Protein 2Z17 (pdb70)

Foldseek 3Di:
DPDDDWDKWKFFDDQPDDQFWAKDWDFDPDDDPDDGAIWMWTQGGHPPHRCVVRPHDGVKTFQDKPNRGQGPHDPVNVVVVVVVQRRMIITGTD

GO terms:
  GO:0005737 cytoplasm (C, IDA)
  GO:0005938 cell cortex (C, IDA)
  GO:0030155 regulation of cell adhesion (P, IDA)
  GO:0005515 protein binding (F, IPI)
  GO:0005829 cytosol (C, IDA)

B-factor: mean 44.01, std 14.39, range [18.72, 88.74]

Solvent-accessible surface area: 6214 Å² total; per-residue (Å²): 155,118,179,9,141,173,36,128,21,75,2,131,40,123,121,156,56,109,12,2,28,85,12,60,26,87,147,42,153,80,165,96,113,102,103,84,79,28,87,7,37,0,40,139,39,100,117,105,16,30,0,74,106,31,36,2,121,62,24,6,16,5,28,41,0,58,74,58,77,11,132,38,42,71,97,137,78,0,48,63,30,24,186,87,20,47,51,104,0,44,0,48,0,44

Structure (mmCIF, N/CA/C/O backbone):
data_2Z17
#
_entry.id   2Z17
#
_cell.length_a   65.917
_cell.length_b   65.917
_cell.length_c   81.090
_cell.angle_alpha   90.00
_cell.angle_beta   90.00
_cell.angle_gamma   120.00
#
_symmetry.space_group_name_H-M   'P 61 2 2'
#
loop_
_entity.id
_entity.type
_entity.pdbx_description
1 polymer 'Pleckstrin homology Sec7 and coiled-coil domains-binding protein'
2 water water
#
loop_
_atom_site.group_PDB
_atom_site.id
_atom_site.type_symbol
_atom_site.label_atom_id
_atom_site.label_alt_id
_atom_site.label_comp_id
_atom_site.label_asym_id
_atom_site.label_entity_id
_atom_site.label_seq_id
_atom_site.pdbx_PDB_ins_code
_atom_site.Cartn_x
_atom_site.Cartn_y
_atom_site.Cartn_z
_atom_site.occupancy
_atom_site.B_iso_or_equiv
_atom_site.auth_seq_id
_atom_site.auth_comp_id
_atom_site.auth_asym_id
_atom_site.auth_atom_id
_atom_site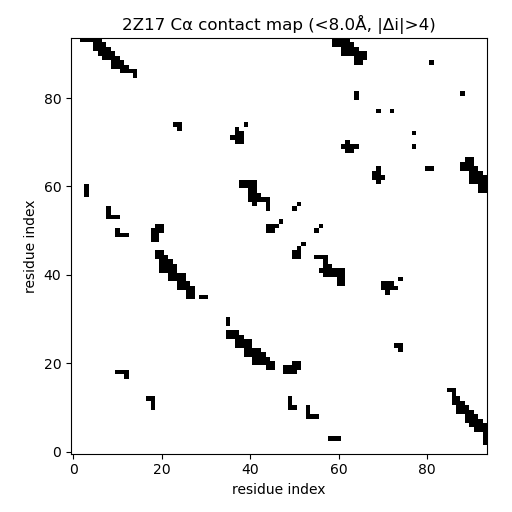.pdbx_PDB_model_num
ATOM 1 N N . PHE A 1 11 ? 19.178 -34.022 -1.674 1.00 84.63 11 PHE A N 1
ATOM 2 C CA . PHE A 1 11 ? 18.300 -33.041 -0.972 1.00 84.67 11 PHE A CA 1
ATOM 3 C C . PHE A 1 11 ? 16.942 -33.656 -0.639 1.00 85.51 11 PHE A C 1
ATOM 4 O O . PHE A 1 11 ? 16.537 -33.701 0.536 1.00 84.81 11 PHE A O 1
ATOM 12 N N . SER A 1 12 ? 16.251 -34.102 -1.694 1.00 85.90 12 SER A N 1
ATOM 13 C CA . SER A 1 12 ? 14.933 -34.741 -1.606 1.00 85.65 12 SER A CA 1
ATOM 14 C C . SER A 1 12 ? 14.243 -34.538 -0.250 1.00 85.05 12 SER A C 1
ATOM 15 O O . SER A 1 12 ? 14.250 -35.409 0.622 1.00 84.97 12 SER A O 1
ATOM 18 N N . TRP A 1 13 ? 13.645 -33.367 -0.089 1.00 84.49 13 TRP A N 1
ATOM 19 C CA . TRP A 1 13 ? 12.965 -33.020 1.143 1.00 83.10 13 TRP A CA 1
ATOM 20 C C . TRP A 1 13 ? 12.208 -31.672 0.989 1.00 81.67 13 TRP A C 1
ATOM 21 O O . TRP A 1 13 ? 12.341 -30.962 -0.018 1.00 80.19 13 TRP A O 1
ATOM 32 N N . SER A 1 14 ? 11.382 -31.380 1.992 1.00 79.84 14 SER A N 1
ATOM 33 C CA . SER A 1 14 ? 10.545 -30.195 2.129 1.00 76.79 14 SER A CA 1
ATOM 34 C C . SER A 1 14 ? 9.573 -29.966 0.988 1.00 74.76 14 SER A C 1
ATOM 35 O O . SER A 1 14 ? 9.944 -29.816 -0.177 1.00 74.03 14 SER A O 1
ATOM 38 N N . GLN A 1 15 ? 8.303 -29.970 1.371 1.00 72.45 15 GLN A N 1
ATOM 39 C CA . GLN A 1 15 ? 7.192 -29.794 0.462 1.00 70.24 15 GLN A CA 1
ATOM 40 C C . GLN A 1 15 ? 7.400 -28.608 -0.458 1.00 67.19 15 GLN A C 1
ATOM 41 O O . GLN A 1 15 ? 7.274 -27.467 -0.024 1.00 68.58 15 GLN A O 1
ATOM 47 N N . ARG A 1 16 ? 7.724 -28.871 -1.722 1.00 62.60 16 ARG A N 1
ATOM 48 C CA . ARG A 1 16 ? 7.927 -27.787 -2.680 1.00 58.74 16 ARG A CA 1
ATOM 49 C C . ARG A 1 16 ? 6.657 -26.959 -2.787 1.00 53.97 16 ARG A C 1
ATOM 50 O O . ARG A 1 16 ? 5.614 -27.460 -3.206 1.00 53.91 16 ARG A O 1
ATOM 58 N N . LYS A 1 17 ? 6.744 -25.695 -2.404 1.00 47.77 17 LYS A N 1
ATOM 59 C CA . LYS A 1 17 ? 5.591 -24.835 -2.470 1.00 43.59 17 LYS A CA 1
ATOM 60 C C . LYS A 1 17 ? 5.797 -23.533 -3.226 1.00 42.01 17 LYS A C 1
ATOM 61 O O . LYS A 1 17 ? 6.908 -23.017 -3.366 1.00 41.10 17 LYS A O 1
ATOM 67 N N . LEU A 1 18 ? 4.684 -23.007 -3.708 1.00 40.41 18 LEU A N 1
ATOM 68 C CA . LEU A 1 18 ? 4.650 -21.766 -4.450 1.00 38.88 18 LEU A CA 1
ATOM 69 C C . LEU A 1 18 ? 3.620 -20.944 -3.719 1.00 38.43 18 LEU A C 1
ATOM 70 O O . LEU A 1 18 ? 2.412 -21.081 -3.922 1.00 39.33 18 LEU A O 1
ATOM 75 N N . VAL A 1 19 ? 4.107 -20.079 -2.855 1.00 38.24 19 VAL A N 1
ATOM 76 C CA . VAL A 1 19 ? 3.229 -19.276 -2.049 1.00 37.93 19 VAL A CA 1
ATOM 77 C C . VAL A 1 19 ? 3.308 -17.773 -2.265 1.00 37.94 19 VAL A C 1
ATOM 78 O O . VAL A 1 19 ? 4.307 -17.262 -2.737 1.00 41.10 19 VAL A O 1
ATOM 82 N N . THR A 1 20 ? 2.236 -17.066 -1.936 1.00 37.71 20 THR A N 1
ATOM 83 C CA . THR A 1 20 ? 2.225 -15.625 -2.079 1.00 36.88 20 THR A CA 1
ATOM 84 C C . THR A 1 20 ? 1.655 -14.962 -0.863 1.00 36.69 20 THR A C 1
ATOM 85 O O . THR A 1 20 ? 0.485 -15.102 -0.589 1.00 39.02 20 THR A O 1
ATOM 89 N N . VAL A 1 21 ? 2.490 -14.222 -0.153 1.00 36.09 21 VAL A N 1
ATOM 90 C CA . VAL A 1 21 ? 2.103 -13.538 1.071 1.00 37.54 21 VAL A CA 1
ATOM 91 C C . VAL A 1 21 ? 1.878 -12.033 0.959 1.00 38.73 21 VAL A C 1
ATOM 92 O O . VAL A 1 21 ? 2.660 -11.323 0.321 1.00 40.91 21 VAL A O 1
ATOM 96 N N . GLU A 1 22 ? 0.826 -11.531 1.595 1.00 38.61 22 GLU A N 1
ATOM 97 C CA . GLU A 1 22 ? 0.602 -10.090 1.594 1.00 37.44 22 GLU A CA 1
ATOM 98 C C . GLU A 1 22 ? 0.512 -9.638 3.034 1.00 34.94 22 GLU A C 1
ATOM 99 O O . GLU A 1 22 ? 0.200 -10.432 3.913 1.00 35.55 22 GLU A O 1
ATOM 105 N N . LYS A 1 23 ? 0.818 -8.375 3.281 1.00 31.52 23 LYS A N 1
ATOM 106 C CA . LYS A 1 23 ? 0.799 -7.888 4.625 1.00 31.02 23 LYS A CA 1
ATOM 107 C C . LYS A 1 23 ? 0.425 -6.415 4.731 1.00 33.27 23 LYS A C 1
ATOM 108 O O . LYS A 1 23 ? 0.317 -5.697 3.731 1.00 32.95 23 LYS A O 1
ATOM 114 N N . GLN A 1 24 ? 0.226 -6.001 5.977 1.00 35.65 24 GLN A N 1
ATOM 115 C CA . GLN A 1 24 ? -0.116 -4.648 6.349 1.00 40.17 24 GLN A CA 1
ATOM 116 C C . GLN A 1 24 ? 1.133 -3.788 6.180 1.00 41.34 24 GLN A C 1
ATOM 117 O O . GLN A 1 24 ? 2.233 -4.206 6.490 1.00 42.05 24 GLN A O 1
ATOM 123 N N . ASP A 1 25 ? 0.951 -2.569 5.720 1.00 42.82 25 ASP A N 1
ATOM 124 C CA . ASP A 1 25 ? 2.067 -1.668 5.505 1.00 45.30 25 ASP A CA 1
ATOM 125 C C . ASP A 1 25 ? 3.097 -1.523 6.625 1.00 45.27 25 ASP A C 1
ATOM 126 O O . ASP A 1 25 ? 4.272 -1.313 6.353 1.00 46.33 25 ASP A O 1
ATOM 131 N N . ASN A 1 26 ? 2.688 -1.615 7.879 1.00 46.02 26 ASN A N 1
ATOM 132 C CA . ASN A 1 26 ? 3.677 -1.442 8.940 1.00 47.00 26 ASN A CA 1
ATOM 133 C C . ASN A 1 26 ? 3.993 -2.678 9.812 1.00 46.75 26 ASN A C 1
ATOM 134 O O . ASN A 1 26 ? 4.346 -2.545 10.991 1.00 47.36 26 ASN A O 1
ATOM 139 N N . GLU A 1 27 ? 3.856 -3.869 9.230 1.00 46.25 27 GLU A N 1
ATOM 140 C CA . GLU A 1 27 ? 4.161 -5.126 9.916 1.00 43.84 27 GLU A CA 1
ATOM 141 C C . GLU A 1 27 ? 5.151 -5.923 9.070 1.00 42.37 27 GLU A C 1
ATOM 142 O O . GLU A 1 27 ? 5.403 -5.586 7.912 1.00 41.17 27 GLU A O 1
ATOM 148 N N . THR A 1 28 ? 5.720 -6.969 9.650 1.00 40.64 28 THR A N 1
ATOM 149 C CA . THR A 1 28 ? 6.650 -7.803 8.899 1.00 40.56 28 THR A CA 1
ATOM 150 C C . THR A 1 28 ? 5.868 -9.020 8.359 1.00 39.59 28 THR A C 1
ATOM 151 O O . THR A 1 28 ? 4.783 -9.346 8.879 1.00 40.19 28 THR A O 1
ATOM 155 N N . PHE A 1 29 ? 6.381 -9.668 7.309 1.00 36.28 29 PHE A 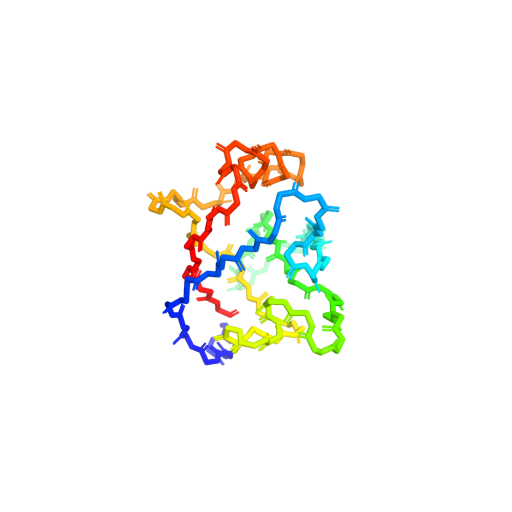N 1
ATOM 156 C CA . PHE A 1 29 ? 5.700 -10.844 6.762 1.00 34.26 29 PHE A CA 1
ATOM 157 C C . PHE A 1 29 ? 5.596 -11.918 7.818 1.00 34.14 29 PHE A C 1
ATOM 158 O O . PHE A 1 29 ? 4.750 -12.786 7.730 1.00 35.25 29 PHE A O 1
ATOM 166 N N . GLY A 1 30 ? 6.483 -11.870 8.800 1.00 33.03 30 GLY A N 1
ATOM 167 C CA . GLY A 1 30 ? 6.400 -12.805 9.894 1.00 34.50 30 GLY A CA 1
ATOM 168 C C . GLY A 1 30 ? 7.348 -13.965 9.980 1.00 35.70 30 GLY A C 1
ATOM 169 O O . GLY A 1 30 ? 7.096 -14.886 10.744 1.00 36.95 30 GLY A O 1
ATOM 170 N N . PHE A 1 31 ? 8.435 -13.928 9.226 1.00 37.11 31 PHE A N 1
ATOM 171 C CA . PHE A 1 31 ? 9.401 -15.015 9.234 1.00 37.18 31 PHE A CA 1
ATOM 172 C C . PHE A 1 31 ? 10.801 -14.480 9.338 1.00 39.11 31 PHE A C 1
ATOM 173 O O . PHE A 1 31 ? 11.028 -13.286 9.155 1.00 41.02 31 PHE A O 1
ATOM 181 N N . GLU A 1 32 ? 11.736 -15.379 9.616 1.00 38.51 32 GLU A N 1
ATOM 182 C CA . GLU A 1 32 ? 13.145 -15.037 9.755 1.00 37.00 32 GLU A CA 1
ATOM 183 C C . GLU A 1 32 ? 13.997 -15.923 8.833 1.00 35.43 32 GLU A C 1
ATOM 184 O O . GLU A 1 32 ? 13.769 -17.142 8.732 1.00 32.90 32 GLU A O 1
ATOM 190 N N . ILE A 1 33 ? 14.967 -15.331 8.147 1.00 32.81 33 ILE A N 1
ATOM 191 C CA . ILE A 1 33 ? 15.793 -16.170 7.320 1.00 34.05 33 ILE A CA 1
ATOM 192 C C . ILE A 1 33 ? 17.186 -16.373 7.860 1.00 34.60 33 ILE A C 1
ATOM 193 O O . ILE A 1 33 ? 17.571 -15.811 8.889 1.00 35.95 33 ILE A O 1
ATOM 198 N N . GLN A 1 34 ? 17.966 -17.163 7.137 1.00 34.18 34 GLN A N 1
ATOM 199 C CA . GLN A 1 34 ? 19.267 -17.509 7.623 1.00 30.81 34 GLN A CA 1
ATOM 200 C C . GLN A 1 34 ? 20.111 -18.095 6.529 1.00 29.84 34 GLN A C 1
ATOM 201 O O . GLN A 1 34 ? 19.769 -19.117 5.986 1.00 31.69 34 GLN A O 1
ATOM 207 N N . SER A 1 35 ? 21.216 -17.466 6.194 1.00 30.85 35 SER A N 1
ATOM 208 C CA . SER A 1 35 ? 22.080 -18.018 5.166 1.00 34.14 35 SER A CA 1
ATOM 209 C C . SER A 1 35 ? 23.018 -19.052 5.769 1.00 33.90 35 SER A C 1
ATOM 210 O O . SER A 1 35 ? 23.583 -18.821 6.825 1.00 33.91 35 SER A O 1
ATOM 213 N N . TYR A 1 36 ? 23.185 -20.194 5.107 1.00 34.76 36 TYR A N 1
ATOM 214 C CA . TYR A 1 36 ? 24.077 -21.217 5.644 1.00 35.76 36 TYR A CA 1
ATOM 215 C C . TYR A 1 36 ? 25.098 -21.634 4.657 1.00 36.10 36 TYR A C 1
ATOM 216 O O . TYR A 1 36 ? 24.746 -22.020 3.561 1.00 38.10 36 TYR A O 1
ATOM 225 N N . ARG A 1 37 ? 26.361 -21.578 5.064 1.00 36.69 37 ARG A N 1
ATOM 226 C CA . ARG A 1 37 ? 27.460 -21.980 4.207 1.00 37.03 37 ARG A CA 1
ATOM 227 C C . ARG A 1 37 ? 27.996 -23.349 4.593 1.00 37.18 37 ARG A C 1
ATOM 228 O O . ARG A 1 37 ? 28.162 -23.666 5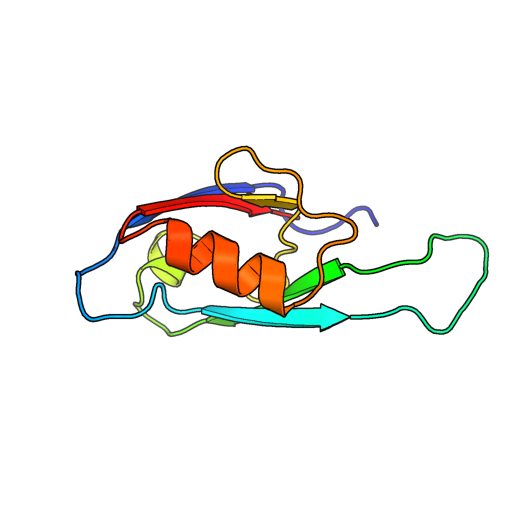.774 1.00 36.38 37 ARG A O 1
ATOM 236 N N . PRO A 1 38 ? 28.248 -24.191 3.588 1.00 37.21 38 PRO A N 1
ATOM 237 C CA . PRO A 1 38 ? 28.776 -25.543 3.760 1.00 37.97 38 PRO A CA 1
ATOM 238 C C . PRO A 1 38 ? 30.299 -25.561 3.892 1.00 39.61 38 PRO A C 1
ATOM 239 O O . PRO A 1 38 ? 30.998 -25.106 3.004 1.00 40.14 38 PRO A O 1
ATOM 243 N N . GLN A 1 39 ? 30.802 -26.098 4.997 1.00 42.33 39 GLN A N 1
ATOM 244 C CA . GLN A 1 39 ? 32.247 -26.194 5.253 1.00 44.57 39 GLN A CA 1
ATOM 245 C C . GLN A 1 39 ? 32.680 -27.585 4.855 1.00 43.84 39 GLN A C 1
ATOM 246 O O . GLN A 1 39 ? 33.269 -28.287 5.662 1.00 45.78 39 GLN A 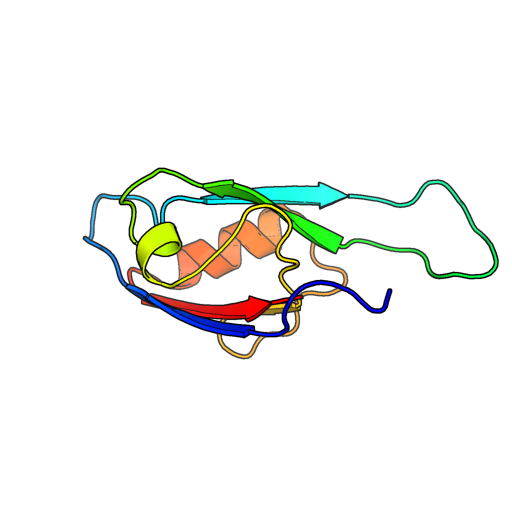O 1
ATOM 252 N N . ASN A 1 40 ? 32.418 -28.007 3.636 1.00 44.43 40 ASN A N 1
ATOM 253 C CA . ASN A 1 40 ? 32.743 -29.391 3.320 1.00 46.10 40 ASN A CA 1
ATOM 254 C C . ASN A 1 40 ? 32.517 -29.844 1.889 1.00 47.67 40 ASN A C 1
ATOM 255 O O . ASN A 1 40 ? 31.394 -30.078 1.447 1.00 47.65 40 ASN A O 1
ATOM 260 N N . GLN A 1 41 ? 33.615 -29.980 1.176 1.00 50.13 41 GLN A N 1
ATOM 261 C CA . GLN A 1 41 ? 33.605 -30.438 -0.189 1.00 52.40 41 GLN A CA 1
ATOM 262 C C . GLN A 1 41 ? 33.459 -31.947 -0.077 1.00 52.83 41 GLN A C 1
ATOM 263 O O . GLN A 1 41 ? 34.139 -32.576 0.741 1.00 53.19 41 GLN A O 1
ATOM 269 N N . ASN A 1 42 ? 32.546 -32.508 -0.868 1.00 52.95 42 ASN A N 1
ATOM 270 C CA . ASN A 1 42 ? 32.271 -33.941 -0.888 1.00 53.91 42 ASN A CA 1
ATOM 271 C C . ASN A 1 42 ? 31.198 -34.249 -1.931 1.00 55.01 42 ASN A C 1
ATOM 272 O O . ASN A 1 42 ? 30.862 -33.395 -2.753 1.00 55.02 42 ASN A O 1
ATOM 277 N N . ALA A 1 43 ? 30.671 -35.474 -1.876 1.00 56.03 43 ALA A N 1
ATOM 278 C CA . ALA A 1 43 ? 29.656 -35.998 -2.800 1.00 55.11 43 ALA A CA 1
ATOM 279 C C . ALA A 1 43 ? 28.408 -35.155 -3.058 1.00 55.44 43 ALA A C 1
ATOM 280 O O . ALA A 1 43 ? 27.645 -35.436 -3.974 1.00 54.69 43 ALA A O 1
ATOM 282 N N . CYS A 1 44 ? 28.199 -34.118 -2.265 1.00 57.03 44 CYS A N 1
ATOM 283 C CA . CYS A 1 44 ? 27.022 -33.287 -2.435 1.00 57.69 44 CYS A CA 1
ATOM 284 C C . CYS A 1 44 ? 27.286 -32.013 -3.201 1.00 59.31 44 CYS A C 1
ATOM 285 O O . CYS A 1 44 ? 27.770 -32.031 -4.338 1.00 60.39 44 CYS A O 1
ATOM 288 N N . SER A 1 45 ? 26.955 -30.892 -2.586 1.00 60.61 45 SER A N 1
ATOM 289 C CA . SER A 1 45 ? 27.173 -29.636 -3.259 1.00 61.42 45 SER A CA 1
ATOM 290 C C . SER A 1 45 ? 27.293 -28.457 -2.329 1.00 60.37 45 SER A C 1
ATOM 291 O O . SER A 1 45 ? 26.539 -28.300 -1.379 1.00 57.21 45 SER A O 1
ATOM 294 N N . SER A 1 46 ? 28.289 -27.646 -2.654 1.00 61.33 46 SER A N 1
ATOM 295 C CA . SER A 1 46 ? 28.686 -26.442 -1.950 1.00 61.83 46 SER A CA 1
ATOM 296 C C . SER A 1 46 ? 27.861 -25.184 -2.246 1.00 62.37 46 SER A C 1
ATOM 297 O O . SER A 1 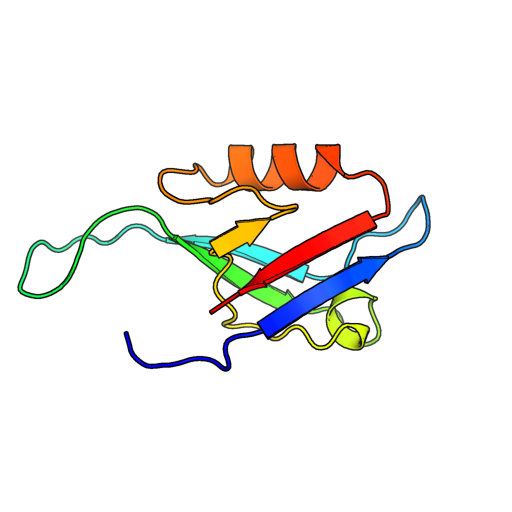46 ? 26.943 -25.192 -3.068 1.00 63.64 46 SER A O 1
ATOM 300 N N . GLU A 1 47 ? 28.213 -24.105 -1.550 1.00 63.26 47 GLU A N 1
ATOM 301 C CA .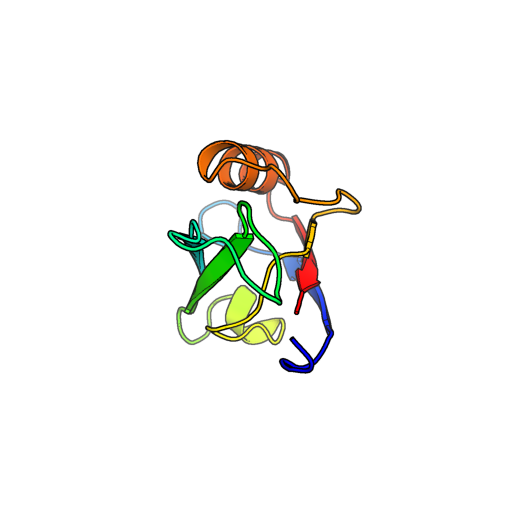 GLU A 1 47 ? 27.582 -22.779 -1.676 1.00 62.49 47 GLU A CA 1
ATOM 302 C C . GLU A 1 47 ? 26.271 -22.448 -0.920 1.00 60.72 47 GLU A C 1
ATOM 303 O O . GLU A 1 47 ? 25.472 -23.307 -0.504 1.00 59.68 47 GLU A O 1
ATOM 309 N N . MET A 1 48 ? 26.113 -21.140 -0.777 1.00 57.24 48 MET A N 1
ATOM 310 C CA . MET A 1 48 ? 25.017 -20.442 -0.143 1.00 54.06 48 MET A CA 1
ATOM 311 C C . MET A 1 48 ? 23.623 -21.020 -0.303 1.00 52.85 48 MET A C 1
ATOM 312 O O . MET A 1 48 ? 23.247 -21.512 -1.367 1.00 52.99 48 MET A O 1
ATOM 317 N N . PHE A 1 49 ? 22.857 -20.926 0.776 1.00 50.42 49 PHE A N 1
ATOM 318 C CA . PHE A 1 49 ? 21.460 -21.303 0.774 1.00 46.16 49 PHE A CA 1
ATOM 319 C C . PHE A 1 49 ? 20.801 -20.713 2.009 1.00 43.69 49 PHE A C 1
ATOM 320 O O . PHE A 1 49 ? 21.355 -20.740 3.101 1.00 44.96 49 PHE A O 1
ATOM 328 N N . THR A 1 50 ? 19.640 -20.113 1.796 1.00 40.22 50 THR A N 1
ATOM 329 C CA . THR A 1 50 ? 18.897 -19.453 2.843 1.00 37.43 50 THR A CA 1
ATOM 330 C C . THR A 1 50 ? 17.664 -20.211 3.268 1.00 37.34 50 THR A C 1
ATOM 331 O O . THR A 1 50 ? 16.930 -20.740 2.447 1.00 39.65 50 THR A O 1
ATOM 335 N N . LEU A 1 51 ? 17.421 -20.243 4.567 1.00 37.64 51 LEU A N 1
ATOM 336 C CA . LEU A 1 51 ? 16.262 -20.944 5.096 1.00 39.26 51 LEU A CA 1
ATOM 337 C C . LEU A 1 51 ? 15.436 -20.093 6.064 1.00 39.66 51 LEU A C 1
ATOM 338 O O . LEU A 1 51 ? 15.952 -19.201 6.719 1.00 38.14 51 LEU A O 1
ATOM 343 N N . ILE A 1 52 ? 14.143 -20.368 6.139 1.00 41.46 52 ILE A N 1
ATOM 344 C CA . ILE A 1 52 ? 13.288 -19.661 7.074 1.00 44.07 52 ILE A CA 1
ATOM 345 C C . ILE A 1 52 ? 13.688 -20.293 8.402 1.00 46.93 52 ILE A C 1
ATOM 346 O O . ILE A 1 52 ? 13.804 -21.515 8.483 1.00 47.73 52 ILE A O 1
ATOM 351 N N . CYS A 1 53 ? 13.945 -19.502 9.436 1.00 49.10 53 CYS A N 1
ATOM 352 C CA . CYS A 1 53 ? 14.323 -20.128 10.706 1.00 51.31 53 CYS A CA 1
ATOM 353 C C . CYS A 1 53 ? 13.274 -19.944 11.787 1.00 5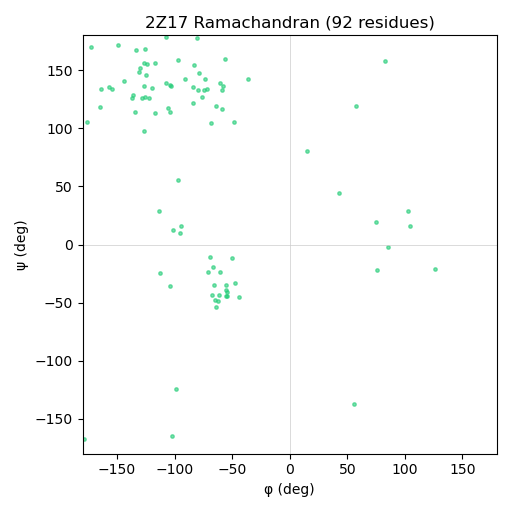2.11 53 CYS A C 1
ATOM 354 O O . CYS A 1 53 ? 13.181 -20.748 12.709 1.00 52.50 53 CYS A O 1
ATOM 357 N N . LYS A 1 54 ? 12.464 -18.901 11.660 1.00 52.24 54 LYS A N 1
ATOM 358 C CA . LYS A 1 54 ? 11.422 -18.648 12.642 1.00 52.14 54 LYS A CA 1
ATOM 359 C C . LYS A 1 54 ? 10.173 -18.096 11.967 1.00 51.32 54 LYS A C 1
ATOM 360 O O . LYS A 1 54 ? 10.257 -17.286 11.038 1.00 50.67 54 LYS A O 1
ATOM 366 N N . ILE A 1 55 ? 9.018 -18.546 12.447 1.00 49.27 55 ILE A N 1
ATOM 367 C CA . ILE A 1 55 ? 7.755 -18.097 11.928 1.00 47.87 55 ILE A CA 1
ATOM 368 C C . ILE A 1 55 ? 6.871 -17.623 13.056 1.00 47.48 55 ILE A C 1
ATOM 369 O O . ILE A 1 55 ? 6.663 -18.327 14.012 1.00 47.11 55 ILE A O 1
ATOM 374 N N . GLN A 1 56 ? 6.371 -16.404 12.936 1.00 48.96 56 GLN A N 1
ATOM 375 C CA . GLN A 1 56 ? 5.515 -15.816 13.940 1.00 51.51 56 GLN A CA 1
ATOM 376 C C . GLN A 1 56 ? 4.142 -16.433 13.811 1.00 53.42 56 GLN A C 1
ATOM 377 O O . GLN A 1 56 ? 3.573 -16.445 12.723 1.00 53.04 56 GLN A O 1
ATOM 383 N N . GLU A 1 57 ? 3.609 -16.963 14.910 1.00 56.15 57 GLU A N 1
ATOM 384 C CA . GLU A 1 57 ? 2.275 -17.568 14.865 1.00 58.06 57 GLU A CA 1
ATOM 385 C C . GLU A 1 57 ? 1.265 -16.509 14.451 1.00 57.40 57 GLU A C 1
ATOM 386 O O . GLU A 1 57 ? 1.360 -15.358 14.877 1.00 57.92 57 GLU A O 1
ATOM 392 N N . ASP A 1 58 ? 0.321 -16.897 13.599 1.00 56.44 58 ASP A N 1
ATOM 393 C CA . ASP A 1 58 ? -0.733 -15.994 13.123 1.00 55.90 58 ASP A CA 1
ATOM 394 C C . ASP A 1 58 ? -0.325 -14.965 12.059 1.00 54.64 58 ASP A C 1
ATOM 395 O O . ASP A 1 58 ? -1.167 -14.464 11.325 1.00 53.92 58 ASP A O 1
ATOM 400 N N . SER A 1 59 ? 0.969 -14.664 11.979 1.00 54.34 59 SER A N 1
ATOM 401 C CA . SER A 1 59 ? 1.526 -13.730 11.001 1.00 51.35 59 SER A CA 1
ATOM 402 C C . SER A 1 59 ? 1.175 -14.134 9.569 1.00 50.46 59 SER A C 1
ATOM 403 O O . SER A 1 59 ? 0.865 -15.301 9.295 1.00 50.99 59 SER A O 1
ATOM 406 N N . PRO A 1 60 ? 1.244 -13.181 8.624 1.00 49.39 60 PRO A N 1
ATOM 407 C CA . PRO A 1 60 ? 0.911 -13.546 7.242 1.00 49.45 60 PRO A CA 1
ATOM 408 C C . PRO A 1 60 ? 1.706 -14.743 6.666 1.00 49.43 60 PRO A C 1
ATOM 409 O O . PRO A 1 60 ? 1.121 -15.638 6.045 1.00 49.68 60 PRO A O 1
ATOM 413 N N . ALA A 1 61 ? 3.018 -14.781 6.882 1.00 48.34 61 ALA A N 1
ATOM 414 C CA . ALA A 1 61 ? 3.820 -15.904 6.405 1.00 47.99 61 ALA A CA 1
ATOM 415 C C . ALA A 1 61 ? 3.260 -17.213 6.927 1.00 48.20 61 ALA A C 1
ATOM 416 O O . ALA A 1 61 ? 3.252 -18.213 6.224 1.00 49.37 61 ALA A O 1
ATOM 418 N N . HIS A 1 62 ? 2.808 -17.220 8.175 1.00 50.44 62 HIS A N 1
ATOM 419 C CA . HIS A 1 62 ? 2.241 -18.439 8.732 1.00 52.21 62 HIS A CA 1
ATOM 420 C C . HIS A 1 62 ? 0.998 -18.756 7.931 1.00 52.92 62 HIS A C 1
ATOM 421 O O . HIS A 1 62 ? 0.849 -19.868 7.402 1.00 53.29 62 HIS A O 1
ATOM 428 N N . CYS A 1 63 ? 0.105 -17.772 7.842 1.00 50.76 63 CYS A N 1
ATOM 429 C CA . CYS A 1 63 ? -1.125 -17.961 7.093 1.00 50.34 63 CYS A CA 1
ATOM 430 C C . CYS A 1 63 ? -0.891 -18.396 5.635 1.00 48.49 63 CYS A C 1
ATOM 431 O O . CYS A 1 63 ? -1.656 -19.176 5.087 1.00 48.94 63 CYS A O 1
ATOM 434 N N . ALA A 1 64 ? 0.163 -17.912 5.001 1.00 45.37 64 ALA A N 1
ATOM 435 C CA . ALA A 1 64 ? 0.382 -18.304 3.628 1.00 44.40 64 ALA A CA 1
ATOM 436 C C . ALA A 1 64 ? 0.706 -19.789 3.533 1.00 44.37 64 ALA A C 1
ATOM 437 O O . ALA A 1 64 ? 0.579 -20.397 2.474 1.00 43.10 64 ALA A O 1
ATOM 439 N N . GLY A 1 65 ? 1.125 -20.373 4.645 1.00 43.56 65 GLY A N 1
ATOM 440 C CA . GLY A 1 65 ? 1.465 -21.774 4.625 1.00 43.71 65 GLY A CA 1
ATOM 441 C C . GLY A 1 65 ? 2.960 -21.981 4.605 1.00 45.20 65 GLY A C 1
ATOM 442 O O . GLY A 1 65 ? 3.447 -22.974 4.073 1.00 44.58 65 GLY A O 1
ATOM 443 N N . LEU A 1 66 ? 3.699 -21.039 5.181 1.00 46.67 66 LEU A N 1
ATOM 444 C CA . LEU A 1 66 ? 5.157 -21.147 5.227 1.00 47.66 66 LEU A CA 1
ATOM 445 C C . LEU A 1 66 ? 5.645 -21.840 6.490 1.00 48.29 66 LEU A C 1
ATOM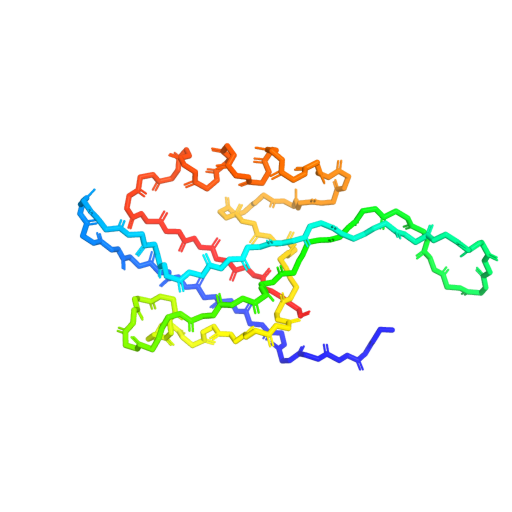 446 O O . LEU A 1 66 ? 5.105 -21.632 7.563 1.00 49.01 66 LEU A O 1
ATOM 451 N N . GLN A 1 67 ? 6.687 -22.645 6.389 1.00 48.97 67 GLN A N 1
ATOM 452 C CA . GLN A 1 67 ? 7.162 -23.306 7.593 1.00 49.71 67 GLN A CA 1
ATOM 453 C C . GLN A 1 67 ? 8.659 -23.184 7.819 1.00 48.01 67 GLN A C 1
ATOM 454 O O . GLN A 1 67 ? 9.427 -23.142 6.865 1.00 48.62 67 GLN A O 1
ATOM 460 N N . ALA A 1 68 ? 9.075 -23.154 9.083 1.00 45.75 68 ALA A N 1
ATOM 461 C CA . ALA A 1 68 ? 10.500 -23.053 9.409 1.00 43.42 68 ALA A CA 1
ATOM 462 C C . ALA A 1 68 ? 11.201 -24.304 8.910 1.00 41.63 68 ALA A C 1
ATOM 463 O O . ALA A 1 68 ? 10.888 -25.401 9.342 1.00 43.85 68 ALA A O 1
ATOM 465 N N . GLY A 1 69 ? 12.153 -24.120 8.006 1.00 39.03 69 GLY A N 1
ATOM 466 C CA . GLY A 1 69 ? 12.856 -25.224 7.412 1.00 36.94 69 GLY A CA 1
ATOM 467 C C . GLY A 1 69 ? 12.736 -25.049 5.912 1.00 40.10 69 GLY A C 1
ATOM 468 O O . GLY A 1 69 ? 13.533 -25.602 5.137 1.00 38.90 69 GLY A O 1
ATOM 469 N N . ASP A 1 70 ? 11.729 -24.271 5.495 1.00 41.13 70 ASP A N 1
ATOM 470 C CA . ASP A 1 70 ? 11.486 -24.001 4.078 1.00 41.34 70 ASP A CA 1
ATOM 471 C C . ASP A 1 70 ? 12.723 -23.358 3.454 1.00 40.93 70 ASP A C 1
ATOM 472 O O . ASP A 1 70 ? 13.312 -22.457 4.058 1.00 40.92 70 ASP A O 1
ATOM 477 N N . VAL A 1 71 ? 13.116 -23.802 2.256 1.00 38.79 71 VAL A N 1
ATOM 478 C CA . VAL A 1 71 ? 14.278 -23.213 1.607 1.00 39.75 71 VAL A CA 1
ATOM 479 C C . VAL A 1 71 ? 13.918 -22.296 0.451 1.00 39.73 71 VAL A C 1
ATOM 480 O O . VAL A 1 71 ? 13.363 -22.725 -0.551 1.00 41.50 71 VAL A O 1
ATOM 484 N N . LEU A 1 72 ? 14.274 -21.029 0.596 1.00 37.84 72 LEU A N 1
ATOM 485 C CA . LEU A 1 72 ? 13.995 -20.009 -0.405 1.00 35.81 72 LEU A CA 1
ATOM 486 C C . LEU A 1 72 ? 14.772 -20.150 -1.719 1.00 34.42 72 LEU A C 1
ATOM 487 O O . LEU A 1 72 ? 15.944 -19.816 -1.778 1.00 35.65 72 LEU A O 1
ATOM 492 N N . ALA A 1 73 ? 14.107 -20.618 -2.771 1.00 32.37 73 ALA A N 1
ATOM 493 C CA . ALA A 1 73 ? 14.744 -20.785 -4.084 1.00 32.22 73 ALA A CA 1
ATOM 494 C C . ALA A 1 73 ? 14.343 -19.684 -5.063 1.00 31.42 73 ALA A C 1
ATOM 495 O O . ALA A 1 73 ? 15.127 -19.242 -5.891 1.00 31.80 73 ALA A O 1
ATOM 497 N N . ASN A 1 74 ? 13.103 -19.238 -4.972 1.00 31.27 74 ASN A N 1
ATOM 498 C CA . ASN A 1 74 ? 12.660 -18.186 -5.854 1.00 27.84 74 ASN A CA 1
ATOM 499 C C . ASN A 1 74 ? 11.862 -17.126 -5.179 1.00 25.50 74 ASN A C 1
ATOM 500 O O . ASN A 1 74 ? 10.916 -17.417 -4.463 1.00 26.26 74 ASN A O 1
ATOM 505 N N . ILE A 1 75 ? 12.261 -15.882 -5.383 1.00 23.51 75 ILE A N 1
ATOM 506 C CA . ILE A 1 75 ? 11.488 -14.801 -4.820 1.00 24.66 75 ILE A CA 1
ATOM 507 C C . ILE A 1 75 ? 11.047 -13.900 -5.929 1.00 23.69 75 ILE A C 1
ATOM 508 O O . ILE A 1 75 ? 11.862 -13.444 -6.696 1.00 26.14 75 ILE A O 1
ATOM 513 N N . ASN A 1 76 ? 9.749 -13.649 -6.007 1.00 22.92 76 ASN A N 1
ATOM 514 C CA . ASN A 1 76 ? 9.182 -12.822 -7.069 1.00 22.02 76 ASN A CA 1
ATOM 515 C C . ASN A 1 76 ? 9.791 -13.141 -8.410 1.00 23.74 76 ASN A C 1
ATOM 516 O O . ASN A 1 76 ? 10.139 -12.228 -9.166 1.00 24.53 76 ASN A O 1
ATOM 521 N N . GLY A 1 77 ? 9.933 -14.436 -8.692 1.00 24.16 77 GLY A N 1
ATOM 522 C CA . GLY A 1 77 ? 10.474 -14.870 -9.967 1.00 27.95 77 GLY A CA 1
ATOM 523 C C . GLY A 1 77 ? 11.974 -14.671 -10.066 1.00 30.59 77 GLY A C 1
ATOM 524 O O . GLY A 1 77 ? 12.566 -14.656 -11.143 1.00 31.71 77 GLY A O 1
ATOM 525 N N . VAL A 1 78 ? 12.607 -14.527 -8.922 1.00 30.27 78 VAL A N 1
ATOM 526 C CA . VAL A 1 78 ? 14.027 -14.318 -8.928 1.00 30.57 78 VAL A CA 1
ATOM 527 C C . VAL A 1 78 ? 14.766 -15.457 -8.233 1.00 32.07 78 VAL A C 1
ATOM 528 O O . VAL A 1 78 ? 14.610 -15.675 -7.032 1.00 34.44 78 VAL A O 1
ATOM 532 N N . SER A 1 79 ? 15.531 -16.218 -9.010 1.00 32.55 79 SER A N 1
ATOM 533 C CA . SER A 1 79 ? 16.323 -17.298 -8.445 1.00 34.21 79 SER A CA 1
ATOM 534 C C . SER A 1 79 ? 17.282 -16.692 -7.403 1.00 36.69 79 SER A C 1
ATOM 535 O O . SER A 1 79 ? 17.972 -15.683 -7.643 1.00 34.40 79 SER A O 1
ATOM 538 N N . THR A 1 80 ? 17.343 -17.325 -6.248 1.00 38.24 80 THR A N 1
ATOM 539 C CA . THR A 1 80 ? 18.177 -16.796 -5.205 1.00 42.21 80 THR A CA 1
ATOM 540 C C . THR A 1 80 ? 19.530 -17.424 -4.955 1.00 45.08 80 THR A C 1
ATOM 541 O O . THR A 1 80 ? 20.141 -17.114 -3.931 1.00 45.79 80 THR A O 1
ATOM 545 N N . GLU A 1 81 ? 20.050 -18.278 -5.831 1.00 48.64 81 GLU A N 1
ATOM 546 C CA . GLU A 1 81 ? 21.340 -18.831 -5.440 1.00 51.33 81 GLU A CA 1
ATOM 547 C C . GLU A 1 81 ? 22.516 -17.920 -5.658 1.00 49.69 81 GLU A C 1
ATOM 548 O O . GLU A 1 81 ? 22.559 -17.134 -6.611 1.00 48.81 81 GLU A O 1
ATOM 554 N N . GLY A 1 82 ? 23.486 -18.069 -4.763 1.00 47.95 82 GLY A N 1
ATOM 555 C CA . GLY A 1 82 ? 24.681 -17.252 -4.794 1.00 46.37 82 GLY A CA 1
ATOM 556 C C . GLY A 1 82 ? 24.360 -15.974 -4.043 1.00 45.12 82 GLY A C 1
ATOM 557 O O . GLY A 1 82 ? 25.187 -15.089 -3.871 1.00 48.62 82 GLY A O 1
ATOM 558 N N . PHE A 1 83 ? 23.123 -15.876 -3.594 1.00 40.97 83 PHE A N 1
ATOM 559 C CA . PHE A 1 83 ? 22.682 -14.713 -2.866 1.00 36.27 83 PHE A CA 1
ATOM 560 C C . PHE A 1 83 ? 23.252 -14.611 -1.464 1.00 33.42 83 PHE A C 1
ATOM 561 O O . PHE A 1 83 ? 23.253 -15.571 -0.700 1.00 32.50 83 PHE A O 1
ATOM 569 N N . THR A 1 84 ? 23.720 -13.426 -1.117 1.00 31.44 84 THR A N 1
ATOM 570 C CA . THR A 1 84 ? 24.207 -13.195 0.239 1.00 28.78 84 THR A CA 1
ATOM 571 C C . THR A 1 84 ? 22.935 -12.893 1.042 1.00 26.79 84 THR A C 1
ATOM 572 O O . THR A 1 84 ? 21.945 -12.458 0.468 1.00 25.13 84 THR A O 1
ATOM 576 N N . TYR A 1 85 ? 22.961 -13.143 2.350 1.00 25.96 85 TYR A N 1
ATOM 577 C CA . TYR A 1 85 ? 21.835 -12.868 3.246 1.00 25.06 85 TYR A CA 1
ATOM 578 C C . TYR A 1 85 ? 21.186 -11.495 3.000 1.00 26.15 85 TYR A C 1
ATOM 579 O O . TYR A 1 85 ? 19.970 -11.373 2.972 1.00 25.65 85 TYR A O 1
ATOM 588 N N . LYS A 1 86 ? 22.024 -10.473 2.840 1.00 26.08 86 LYS A N 1
ATOM 589 C CA . LYS A 1 86 ? 21.600 -9.107 2.616 1.00 27.37 86 LYS A CA 1
ATOM 590 C C . LYS A 1 86 ? 20.884 -8.887 1.281 1.00 29.63 86 LYS A C 1
ATOM 591 O O . LYS A 1 86 ? 19.974 -8.048 1.184 1.00 29.07 86 LYS A O 1
ATOM 597 N N . GLN A 1 87 ? 21.297 -9.607 0.238 1.00 29.44 87 GLN A N 1
ATOM 598 C CA . GLN A 1 87 ? 20.600 -9.483 -1.043 1.00 27.82 87 GLN A CA 1
ATOM 599 C C . GLN A 1 87 ? 19.171 -10.013 -0.843 1.00 26.72 87 GLN A C 1
ATOM 600 O O . GLN A 1 87 ? 18.189 -9.354 -1.221 1.00 27.91 87 GLN A O 1
ATOM 606 N N . VAL A 1 88 ? 19.058 -11.175 -0.219 1.00 22.99 88 VAL A N 1
ATOM 607 C CA . VAL A 1 88 ? 17.755 -11.751 0.031 1.00 24.71 88 VAL A CA 1
ATOM 608 C C . VAL A 1 88 ? 16.908 -10.747 0.802 1.00 25.44 88 VAL A C 1
ATOM 609 O O . VAL A 1 88 ? 15.744 -10.537 0.474 1.00 25.29 88 VAL A O 1
ATOM 613 N N . VAL A 1 89 ? 17.493 -10.108 1.813 1.00 25.96 89 VAL A N 1
ATOM 614 C CA . VAL A 1 89 ? 16.752 -9.119 2.602 1.00 27.64 89 VAL A CA 1
ATOM 615 C C . VAL A 1 89 ? 16.416 -7.848 1.763 1.00 30.31 89 VAL A C 1
ATOM 616 O O . VAL A 1 89 ? 15.293 -7.301 1.802 1.00 28.19 89 VAL A O 1
ATOM 620 N N . ASP A 1 90 ? 17.391 -7.378 0.998 1.00 29.99 90 ASP A N 1
ATOM 621 C CA . ASP A 1 90 ? 17.141 -6.228 0.178 1.00 29.22 90 ASP A CA 1
ATOM 622 C C . ASP A 1 90 ? 16.020 -6.556 -0.836 1.00 31.34 90 ASP A C 1
ATOM 623 O O . ASP A 1 90 ? 15.109 -5.759 -1.049 1.00 32.80 90 ASP A O 1
ATOM 628 N N . LEU A 1 91 ? 16.057 -7.726 -1.459 1.00 32.00 91 LEU A N 1
ATOM 629 C CA . LEU A 1 91 ? 15.020 -8.032 -2.432 1.00 32.31 91 LEU A CA 1
ATOM 630 C C . LEU A 1 91 ? 13.656 -8.063 -1.751 1.00 32.39 91 LEU A C 1
ATOM 631 O O . LEU A 1 91 ? 12.709 -7.455 -2.248 1.00 32.66 91 LEU A O 1
ATOM 636 N N . ILE A 1 92 ? 13.546 -8.779 -0.628 1.00 30.67 92 ILE A N 1
ATOM 637 C CA . ILE A 1 92 ? 12.283 -8.840 0.105 1.00 27.90 92 ILE A CA 1
ATOM 638 C C . ILE A 1 92 ? 11.761 -7.438 0.448 1.00 29.22 92 ILE A C 1
ATOM 639 O O . ILE A 1 92 ? 10.562 -7.203 0.363 1.00 32.19 92 ILE A O 1
ATOM 644 N N . ARG A 1 93 ? 12.631 -6.510 0.848 1.00 28.93 93 ARG A N 1
ATOM 645 C CA . ARG A 1 93 ? 12.188 -5.137 1.124 1.00 29.73 93 ARG A CA 1
ATOM 646 C C . ARG A 1 93 ? 11.837 -4.435 -0.203 1.00 28.99 93 ARG A C 1
ATOM 647 O O . ARG A 1 93 ? 11.070 -3.484 -0.251 1.00 28.93 93 ARG A O 1
ATOM 655 N N . SER A 1 94 ? 12.408 -4.903 -1.294 1.00 27.41 94 SER A N 1
ATOM 656 C CA . SER A 1 94 ? 12.094 -4.308 -2.568 1.00 28.48 94 SER A CA 1
ATOM 657 C C . SER A 1 94 ? 10.645 -4.646 -2.963 1.00 29.67 94 SER A C 1
ATOM 658 O O . SER A 1 94 ? 10.113 -4.053 -3.904 1.00 30.49 94 SER A O 1
ATOM 661 N N . SER A 1 95 ? 10.011 -5.569 -2.237 1.00 28.67 95 SER A N 1
ATOM 662 C CA . SER A 1 95 ? 8.661 -6.009 -2.563 1.00 31.10 95 SER A CA 1
ATOM 663 C C . SER A 1 95 ? 7.482 -5.370 -1.874 1.00 30.78 95 SER A C 1
ATOM 664 O O . SER A 1 95 ? 6.368 -5.867 -2.004 1.00 30.16 95 SER A O 1
ATOM 667 N N . GLY A 1 96 ? 7.696 -4.296 -1.138 1.00 29.88 96 GLY A N 1
ATOM 668 C CA . GLY A 1 96 ? 6.565 -3.650 -0.517 1.00 30.70 96 GLY A CA 1
ATOM 669 C C . GLY A 1 96 ? 5.793 -4.617 0.339 1.00 31.77 96 GLY A C 1
ATOM 670 O O . GLY A 1 96 ? 6.390 -5.408 1.060 1.00 34.13 96 GLY A O 1
ATOM 671 N N . ASN A 1 97 ? 4.472 -4.574 0.276 1.00 31.41 97 ASN A N 1
ATOM 672 C CA . ASN A 1 97 ? 3.687 -5.481 1.098 1.00 32.51 97 ASN A CA 1
ATOM 673 C C . ASN A 1 97 ? 3.277 -6.761 0.391 1.00 32.38 97 ASN A C 1
ATOM 674 O O . ASN A 1 97 ? 2.407 -7.466 0.855 1.00 35.42 97 ASN A O 1
ATOM 679 N N . LEU A 1 98 ? 3.915 -7.080 -0.720 1.00 31.72 98 LEU A N 1
ATOM 680 C CA . LEU A 1 98 ? 3.561 -8.273 -1.473 1.00 30.24 98 LEU A CA 1
ATOM 681 C C . LEU A 1 98 ? 4.799 -9.138 -1.650 1.00 30.07 98 LEU A C 1
ATOM 682 O O . LEU A 1 98 ? 5.909 -8.639 -1.788 1.00 32.94 98 LEU A O 1
ATOM 687 N N . LEU A 1 99 ? 4.630 -10.444 -1.644 1.00 30.21 99 LEU A N 1
ATOM 688 C CA . LEU A 1 99 ? 5.794 -11.304 -1.782 1.00 29.58 99 LEU A CA 1
ATOM 689 C C . LEU A 1 99 ? 5.402 -12.655 -2.367 1.00 28.68 99 LEU A C 1
ATOM 690 O O . LEU A 1 99 ? 4.417 -13.242 -1.960 1.00 28.95 99 LEU A O 1
ATOM 695 N N . THR A 1 100 ? 6.138 -13.138 -3.348 1.00 27.28 100 THR A N 1
ATOM 696 C CA . THR A 1 100 ? 5.827 -14.451 -3.870 1.00 28.66 100 THR A CA 1
ATOM 697 C C . THR A 1 100 ? 7.066 -15.295 -3.651 1.00 28.47 100 THR A C 1
ATOM 698 O O . THR A 1 100 ? 8.184 -14.873 -3.940 1.00 27.43 100 THR A O 1
ATOM 702 N N . ILE A 1 101 ? 6.852 -16.504 -3.156 1.00 28.63 101 ILE A N 1
ATOM 703 C CA . ILE A 1 101 ? 7.955 -17.372 -2.840 1.00 28.59 101 ILE A CA 1
ATOM 704 C C . ILE A 1 101 ? 7.825 -18.821 -3.246 1.00 29.88 101 ILE A C 1
ATOM 705 O O . ILE A 1 101 ? 6.863 -19.465 -2.895 1.00 30.75 101 ILE A O 1
ATOM 710 N N . GLU A 1 102 ? 8.804 -19.326 -3.985 1.00 33.35 102 GLU A N 1
ATOM 711 C CA . GLU A 1 102 ? 8.847 -20.740 -4.341 1.00 37.02 102 GLU A CA 1
ATOM 712 C C . GLU A 1 102 ? 9.931 -21.328 -3.399 1.00 39.16 102 GLU A C 1
ATOM 713 O O . GLU A 1 102 ? 11.113 -20.986 -3.483 1.00 36.79 102 GLU A O 1
ATOM 719 N N . THR A 1 103 ? 9.522 -22.202 -2.490 1.00 41.06 103 THR A N 1
ATOM 720 C CA . THR A 1 103 ? 10.473 -22.762 -1.543 1.00 45.03 103 THR A CA 1
ATOM 721 C C . THR A 1 103 ? 10.934 -24.156 -1.845 1.00 48.22 103 THR A C 1
ATOM 722 O O . THR A 1 103 ? 10.743 -24.679 -2.925 1.00 49.20 103 THR A O 1
ATOM 726 N N . LEU A 1 104 ? 11.528 -24.736 -0.808 1.00 53.13 104 LEU A N 1
ATOM 727 C CA . LEU A 1 104 ? 12.064 -26.099 -0.758 1.00 55.52 104 LEU A CA 1
ATOM 728 C C . LEU A 1 104 ? 12.313 -26.424 0.727 1.00 56.01 104 LEU A C 1
ATOM 729 O O . LEU A 1 104 ? 13.495 -26.524 1.124 1.00 56.10 104 LEU A O 1
#

Organism: Homo sapiens (NCBI:txid9606)

Sequence (94 aa):
FSWSQRKLVTVEKQDNETFGFEIQSYRPQNQNACSSEMFTLICKIQEDSPAHCAGLQAGDVLANINGVSTEGFTYKQVVDLIRSSGNLLTIETL

InterPro domains:
  IPR001478 PDZ domain [PF00595] (78-161)
  IPR001478 PDZ domain [PS50106] (77-166)
  IPR001478 PDZ domain [SM00228] (86-166)
  IPR036034 PDZ superfamily [G3DSA:2.30.42.10] (61-163)
  IPR036034 PDZ superfamily [SSF50156] (65-166)
  IPR052122 Intracellular Trafficking and Signaling Regulator [PTHR15963] (1-357)

CATH classification: 2.30.42.10

Nearest PDB structures (foldseek):
  2z17-assembly1_A-2  TM=1.011E+00  e=4.911E-16  Homo sapiens
  2pnt-assembly2_B  TM=8.889E-01  e=6.070E-09  Homo sapiens
  3ps4-assembly2_C  TM=9.098E-01  e=2.686E-07  Homo sapiens
  3khf-assembly3_A  TM=8.998E-01  e=2.497E-06  Homo sapiens
  5ova-assembly2_B  TM=8.324E-01  e=1.257E-05  Rattus norvegicus

Radius of gyration: 13.31 Å; Cα contacts (8 Å, |Δi|>4): 171; chains: 1; bounding box: 35×35×25 Å

Secondary structure (DSSP, 8-state):
---S---EEEEE--TTS--SEEEEE------SSS--S--EEEEEE-TTSHHHHHT--TT-B--EETTEE-TT--HHHHHHHHHHTTTEEEEE--